Protein AF-A0A8X7BPN5-F1 (afdb_monomer)

InterPro domains:
  IPR052030 Peptidase M20/M20A family hydrolases [PTHR30575] (25-100)

Nearest PDB structures (foldseek):
  3ram-assembly1_B  TM=9.266E-01  e=6.356E-03  Staphylococcus aureus subsp. aureus N315
  5k8o-assembly1_B  TM=7.892E-01  e=2.846E+00  Bradyrhizobium sp.
  4y7m-assembly2_D  TM=5.413E-01  e=3.223E+00  Escherichia coli 2-156-04_S3_C3
  4y7l-assembly1_A  TM=5.597E-01  e=3.651E+00  Escherichia coli 2-156-04_S3_C3
  6ixh-assembly1_P  TM=5.884E-01  e=4.135E+00  Escherichia coli 55989

Foldseek 3Di:
DWDWDDDDPDPPDDDPVVVVVPQDPVNVVVVVVVCVVCVVVVVVLVVQLVVDDDDQLGSQVNQVSVQVVLVVVQWDKDAQPPGNSWIWTWHADPVGIDTIGIDSDPPPD

Mean predicted aligned error: 10.42 Å

Structure (mmCIF, N/CA/C/O backbone):
data_AF-A0A8X7BPN5-F1
#
_entry.id   AF-A0A8X7BPN5-F1
#
loop_
_atom_site.group_PDB
_atom_site.id
_atom_site.type_symbol
_atom_site.label_atom_id
_atom_site.label_alt_id
_atom_site.label_comp_id
_atom_site.label_asym_id
_atom_site.label_entity_id
_atom_site.label_seq_id
_atom_site.pdbx_PDB_ins_code
_atom_site.Cartn_x
_atom_site.Cartn_y
_atom_site.Cartn_z
_atom_site.occupancy
_atom_site.B_iso_or_equiv
_atom_site.auth_seq_id
_atom_site.auth_comp_id
_atom_site.auth_asym_id
_atom_site.auth_atom_id
_atom_site.pdbx_PDB_model_num
ATOM 1 N N . MET A 1 1 ? 10.763 7.276 -5.794 1.00 48.22 1 MET A N 1
ATOM 2 C CA . MET A 1 1 ? 9.957 7.968 -4.749 1.00 48.22 1 MET A CA 1
ATOM 3 C C . MET A 1 1 ? 8.535 8.058 -5.264 1.00 48.22 1 MET A C 1
ATOM 5 O O . MET A 1 1 ? 8.275 8.867 -6.145 1.00 48.22 1 MET A O 1
ATOM 9 N N . PHE A 1 2 ? 7.644 7.214 -4.744 1.00 41.00 2 PHE A N 1
ATOM 10 C CA . PHE A 1 2 ? 6.257 7.113 -5.200 1.00 41.00 2 PHE A CA 1
ATOM 11 C C . PHE A 1 2 ? 5.491 8.414 -4.944 1.00 41.00 2 PHE A C 1
ATOM 13 O O . PHE A 1 2 ? 5.489 8.934 -3.826 1.00 41.00 2 PHE A O 1
ATOM 20 N N . ARG A 1 3 ? 4.827 8.944 -5.976 1.00 41.59 3 ARG A N 1
ATOM 21 C CA . ARG A 1 3 ? 3.944 10.107 -5.861 1.00 41.59 3 ARG A CA 1
ATOM 22 C C . ARG A 1 3 ? 2.506 9.650 -6.070 1.00 41.59 3 ARG A C 1
ATOM 24 O O . ARG A 1 3 ? 2.131 9.205 -7.147 1.00 41.59 3 ARG A O 1
ATOM 31 N N . ILE A 1 4 ? 1.681 9.793 -5.039 1.00 46.41 4 ILE A N 1
ATOM 32 C CA . ILE A 1 4 ? 0.233 9.623 -5.177 1.00 46.41 4 ILE A CA 1
ATOM 33 C C . ILE A 1 4 ? -0.274 10.801 -6.018 1.00 46.41 4 ILE A C 1
ATOM 35 O O . ILE A 1 4 ? -0.060 11.961 -5.658 1.00 46.41 4 ILE A O 1
ATOM 39 N N . VAL A 1 5 ? -0.904 10.520 -7.157 1.00 43.25 5 VAL A N 1
ATOM 40 C CA . VAL A 1 5 ? -1.487 11.540 -8.034 1.00 43.25 5 VAL A CA 1
ATOM 41 C C . VAL A 1 5 ? -2.995 11.355 -8.001 1.00 43.25 5 VAL A C 1
ATOM 43 O O . VAL A 1 5 ? -3.539 10.552 -8.742 1.00 43.25 5 VAL A O 1
ATOM 46 N N . HIS A 1 6 ? -3.694 12.085 -7.136 1.00 42.09 6 HIS A N 1
ATOM 47 C CA . HIS A 1 6 ? -5.155 12.068 -7.133 1.00 42.09 6 HIS A CA 1
ATOM 48 C C . HIS A 1 6 ? -5.692 12.724 -8.415 1.00 42.09 6 HIS A C 1
ATOM 50 O O . HIS A 1 6 ? -5.619 13.941 -8.564 1.00 42.09 6 HIS A O 1
ATOM 56 N N . PHE A 1 7 ? -6.249 11.927 -9.328 1.00 42.19 7 PHE A N 1
ATOM 57 C CA . PHE A 1 7 ? -7.166 12.410 -10.360 1.00 42.19 7 PHE A CA 1
ATOM 58 C C . PHE A 1 7 ? -8.580 11.995 -9.960 1.00 42.19 7 PHE A C 1
ATOM 60 O O . PHE A 1 7 ? -9.044 10.912 -10.292 1.00 42.19 7 PHE A O 1
ATOM 67 N N . SER A 1 8 ? -9.252 12.856 -9.207 1.00 35.88 8 SER A N 1
ATOM 68 C CA . SER A 1 8 ? -10.706 12.826 -9.069 1.00 35.88 8 SER A CA 1
ATOM 69 C C . SER A 1 8 ? -11.270 13.970 -9.902 1.00 35.88 8 SER A C 1
ATOM 71 O O . SER A 1 8 ? -10.723 15.074 -9.822 1.00 35.88 8 SER A O 1
ATOM 73 N N . ASP A 1 9 ? -12.378 13.751 -10.616 1.00 41.16 9 ASP A N 1
ATOM 74 C CA . ASP A 1 9 ? -13.369 14.816 -10.818 1.00 41.16 9 ASP A CA 1
ATOM 75 C C . ASP A 1 9 ? -13.486 15.562 -9.493 1.00 41.16 9 ASP A C 1
ATOM 77 O O . ASP A 1 9 ? -13.848 14.962 -8.481 1.00 41.16 9 ASP A O 1
ATOM 81 N N . THR A 1 10 ? -13.013 16.805 -9.449 1.00 31.61 10 THR A N 1
ATOM 82 C CA . THR A 1 10 ? -12.713 17.460 -8.179 1.00 31.61 10 THR A CA 1
ATOM 83 C C . THR A 1 10 ? -14.005 17.630 -7.381 1.00 31.61 10 THR A C 1
ATOM 85 O O . THR A 1 10 ? -14.885 18.397 -7.786 1.00 31.61 10 THR A O 1
ATOM 88 N N . PRO A 1 11 ? -14.148 17.005 -6.196 1.00 46.03 11 PRO A N 1
ATOM 89 C CA . PRO A 1 11 ? -14.994 17.601 -5.186 1.00 46.03 11 PRO A CA 1
ATOM 90 C C . PRO A 1 11 ? -14.332 18.946 -4.887 1.00 46.03 11 PRO A C 1
ATOM 92 O O . PRO A 1 11 ? -13.166 18.991 -4.494 1.00 46.03 11 PRO A O 1
ATOM 95 N N . LYS A 1 12 ? -15.056 20.030 -5.175 1.00 43.53 12 LYS A N 1
ATOM 96 C CA . LYS A 1 12 ? -14.691 21.425 -4.896 1.00 43.53 12 LYS A CA 1
ATOM 97 C C . LYS A 1 12 ? -13.832 21.503 -3.628 1.00 43.53 12 LYS A C 1
ATOM 99 O O . LYS A 1 12 ? -14.283 21.020 -2.589 1.00 43.53 12 LYS A O 1
ATOM 104 N N . GLU A 1 13 ? -12.620 22.059 -3.730 1.00 42.72 13 GLU A N 1
ATOM 105 C CA . GLU A 1 13 ? -11.688 22.204 -2.603 1.00 42.72 13 GLU A CA 1
ATOM 106 C C . GLU A 1 13 ? -12.434 22.776 -1.388 1.00 42.72 13 GLU A C 1
ATOM 108 O O . GLU A 1 13 ? -12.809 23.949 -1.366 1.00 42.72 13 GLU A O 1
ATOM 113 N N . ARG A 1 14 ? -12.725 21.921 -0.401 1.00 49.53 14 ARG A N 1
ATOM 114 C CA . ARG A 1 14 ? -13.367 22.335 0.849 1.00 49.53 14 ARG A CA 1
ATOM 115 C C . ARG A 1 14 ? -12.301 22.891 1.776 1.00 49.53 14 ARG A C 1
ATOM 117 O O . ARG A 1 14 ? -11.210 22.333 1.897 1.00 49.53 14 ARG A O 1
ATOM 124 N N . SER A 1 15 ? -12.613 23.997 2.441 1.00 45.69 15 SER A N 1
ATOM 125 C CA . SER A 1 15 ? -11.685 24.634 3.368 1.00 45.69 15 SER A CA 1
ATOM 126 C C . SER A 1 15 ? -11.333 23.690 4.526 1.00 45.69 15 SER A C 1
ATOM 128 O O . SER A 1 15 ? -12.143 22.873 4.968 1.00 45.69 15 SER A O 1
ATOM 130 N N . LYS A 1 16 ? -10.121 23.826 5.080 1.00 49.47 16 LYS A N 1
ATOM 131 C CA . LYS A 1 16 ? -9.651 23.046 6.243 1.00 49.47 16 LYS A CA 1
ATOM 132 C C . LYS A 1 16 ? -10.590 23.160 7.458 1.00 49.47 16 LYS A C 1
ATOM 134 O O . LYS A 1 16 ? -10.613 22.263 8.292 1.00 49.47 16 LYS A O 1
ATOM 139 N N . SER A 1 17 ? -11.363 24.245 7.544 1.00 51.22 17 SER A N 1
ATOM 140 C CA . SER A 1 17 ? -12.434 24.463 8.523 1.00 51.22 17 SER A CA 1
ATOM 141 C C . SER A 1 17 ? -13.693 23.624 8.271 1.00 51.22 17 SER A C 1
ATOM 143 O O . SER A 1 17 ? -14.285 23.165 9.238 1.00 51.22 17 SER A O 1
ATOM 145 N N . GLU A 1 18 ? -14.070 23.374 7.013 1.00 55.88 18 GLU A N 1
ATOM 146 C CA . GLU A 1 18 ?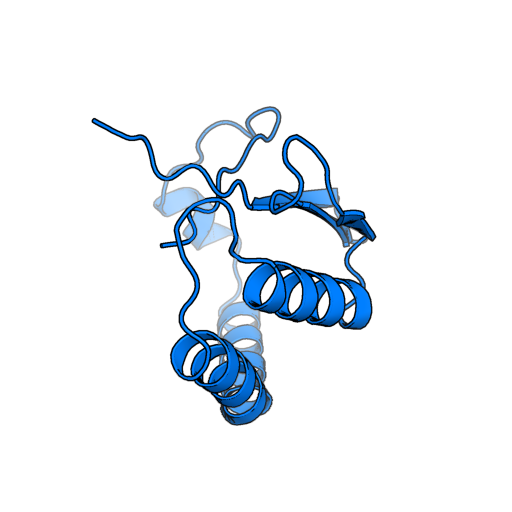 -15.232 22.545 6.634 1.00 55.88 18 GLU A CA 1
ATOM 147 C C . GLU A 1 18 ? -14.925 21.039 6.678 1.00 55.88 18 GLU A C 1
ATOM 149 O O . GLU A 1 18 ? -15.808 20.228 6.923 1.00 55.88 18 GLU A O 1
ATOM 154 N N . LEU A 1 19 ? -13.666 20.636 6.475 1.00 55.75 19 LEU A N 1
ATOM 155 C CA . LEU A 1 19 ? -13.239 19.241 6.675 1.00 55.75 19 LEU A CA 1
ATOM 156 C C . LEU A 1 19 ? -13.211 18.856 8.161 1.00 55.75 19 LEU A C 1
ATOM 158 O O . LEU A 1 19 ? -13.448 17.706 8.520 1.00 55.75 19 LEU A O 1
ATOM 162 N N . ARG A 1 20 ? -12.927 19.829 9.036 1.00 53.09 20 ARG A N 1
ATOM 163 C CA . ARG A 1 20 ? -12.892 19.640 10.492 1.00 53.09 20 ARG A CA 1
ATOM 164 C C . ARG A 1 20 ? -14.280 19.596 11.132 1.00 53.09 20 ARG A C 1
ATOM 166 O O . ARG A 1 20 ? -14.375 19.152 12.269 1.00 53.09 20 ARG A O 1
ATOM 173 N N . SER A 1 21 ? -15.320 20.073 10.446 1.00 54.84 21 SER A N 1
ATOM 174 C CA . SER A 1 21 ? -16.687 20.098 10.977 1.00 54.84 21 SER A CA 1
ATOM 175 C C . SER A 1 21 ? -17.456 18.787 10.791 1.00 54.84 21 SER A C 1
ATOM 177 O O . SER A 1 21 ? -18.452 18.597 11.481 1.00 54.84 21 SER A O 1
ATOM 179 N N . ASP A 1 22 ? -16.991 17.885 9.917 1.00 60.22 22 ASP A N 1
ATOM 180 C CA . ASP A 1 22 ? -17.715 16.649 9.566 1.00 60.22 22 ASP A CA 1
ATOM 181 C C . ASP A 1 22 ? -17.146 15.380 10.229 1.00 60.22 22 ASP A C 1
ATOM 183 O O . ASP A 1 22 ? -17.835 14.363 10.290 1.00 60.22 22 ASP A O 1
ATOM 187 N N . MET A 1 23 ? -15.903 15.405 10.722 1.00 65.25 23 MET A N 1
ATOM 188 C CA . MET A 1 23 ? -15.260 14.223 11.308 1.00 65.25 23 MET A CA 1
ATOM 189 C C . MET A 1 23 ? -15.478 14.205 12.819 1.00 65.25 23 MET A C 1
ATOM 191 O O . MET A 1 23 ? -15.005 15.097 13.527 1.00 65.25 23 MET A O 1
ATOM 195 N N . SER A 1 24 ? -16.205 13.204 13.320 1.00 79.69 24 SER A N 1
ATOM 196 C CA . SER A 1 24 ? -16.421 13.083 14.759 1.00 79.69 24 SER A CA 1
ATOM 197 C C . SER A 1 24 ? -15.105 12.733 15.460 1.00 79.69 24 SER A C 1
ATOM 199 O O . SER A 1 24 ? -14.252 12.044 14.898 1.00 79.69 24 SER A O 1
ATOM 201 N N . GLU A 1 25 ? -14.932 13.183 16.706 1.00 81.25 25 GLU A N 1
ATOM 202 C CA . GLU A 1 25 ? -13.781 12.795 17.542 1.00 81.25 25 GLU A CA 1
ATOM 203 C C . GLU A 1 25 ? -13.622 11.263 17.577 1.00 81.25 25 GLU A C 1
ATOM 205 O O . GLU A 1 25 ? -12.516 10.736 17.517 1.00 81.25 25 GLU A O 1
ATOM 210 N N . THR A 1 26 ? -14.742 10.538 17.568 1.00 86.81 26 THR A N 1
ATOM 211 C CA . THR A 1 26 ? -14.787 9.075 17.527 1.00 86.81 26 THR A CA 1
ATOM 212 C C . THR A 1 26 ? -14.177 8.493 16.248 1.00 86.81 26 THR A C 1
ATOM 214 O O . THR A 1 26 ? -13.463 7.495 16.327 1.00 86.81 26 THR A O 1
ATOM 217 N N . ASP A 1 27 ? -14.406 9.109 15.084 1.00 86.81 27 ASP A N 1
ATOM 218 C CA . ASP A 1 27 ? -13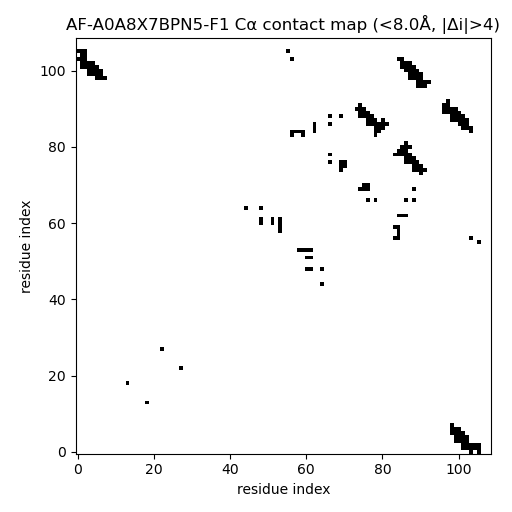.841 8.641 13.809 1.00 86.81 27 ASP A CA 1
ATOM 219 C C . ASP A 1 27 ? -12.322 8.808 13.788 1.00 86.81 27 ASP A C 1
ATOM 221 O O . ASP A 1 27 ? -11.597 7.913 13.353 1.00 86.81 27 ASP A O 1
ATOM 225 N N . PHE A 1 28 ? -11.826 9.931 14.314 1.00 85.06 28 PHE A N 1
ATOM 226 C CA . PHE A 1 28 ? -10.391 10.174 14.425 1.00 85.06 28 PHE A CA 1
ATOM 227 C C . PHE A 1 28 ? -9.716 9.136 15.331 1.00 85.06 28 PHE A C 1
ATOM 229 O O . PHE A 1 28 ? -8.731 8.514 14.930 1.00 85.06 28 PHE A O 1
ATOM 236 N N . GLN A 1 29 ? -10.284 8.885 16.516 1.00 91.38 29 GLN A N 1
ATOM 237 C CA . GLN A 1 29 ? -9.761 7.871 17.436 1.00 91.38 29 GLN A CA 1
ATOM 238 C C . GLN A 1 29 ? -9.811 6.461 16.832 1.00 91.38 29 GLN A C 1
ATOM 240 O O . GLN A 1 29 ? -8.866 5.685 16.990 1.00 91.38 29 GLN A O 1
ATOM 245 N N . LEU A 1 30 ? -10.875 6.131 16.092 1.00 92.31 30 LEU A N 1
ATOM 246 C CA . LEU A 1 30 ? -10.984 4.859 15.382 1.00 92.31 30 LEU A CA 1
ATOM 247 C C . LEU A 1 30 ? -9.857 4.702 14.354 1.00 92.31 30 LEU A C 1
ATOM 249 O O . LEU A 1 30 ? -9.169 3.681 14.365 1.00 92.31 30 LEU A O 1
ATOM 253 N N . VAL A 1 31 ? -9.630 5.710 13.508 1.00 90.12 31 VAL A N 1
ATOM 254 C CA . VAL A 1 31 ? -8.552 5.695 12.506 1.00 90.12 31 VAL A CA 1
ATOM 255 C C . VAL A 1 31 ? -7.187 5.522 13.170 1.00 90.12 31 VAL A C 1
ATOM 257 O O . VAL A 1 31 ? -6.431 4.644 12.759 1.00 90.12 31 VAL A O 1
ATOM 260 N N . CYS A 1 32 ? -6.886 6.287 14.224 1.00 92.44 32 CYS A N 1
ATOM 261 C CA . CYS A 1 32 ? -5.639 6.136 14.979 1.00 92.44 32 CYS A CA 1
ATOM 262 C C . CYS A 1 32 ? -5.470 4.713 15.526 1.00 92.44 32 CYS A C 1
ATOM 264 O O . CYS A 1 32 ? -4.418 4.110 15.333 1.00 92.44 32 CYS A O 1
ATOM 266 N N . SER A 1 33 ? -6.522 4.136 16.117 1.00 95.19 33 SER A N 1
ATOM 267 C CA . SER A 1 33 ? -6.471 2.776 16.669 1.00 95.19 33 SER A CA 1
ATOM 268 C C . SER A 1 33 ? -6.201 1.703 15.608 1.00 95.19 33 SER A C 1
ATOM 270 O O . SER A 1 33 ? -5.507 0.722 15.874 1.00 95.19 33 SER A O 1
ATOM 272 N N . ILE A 1 34 ? -6.728 1.889 14.393 1.00 94.88 34 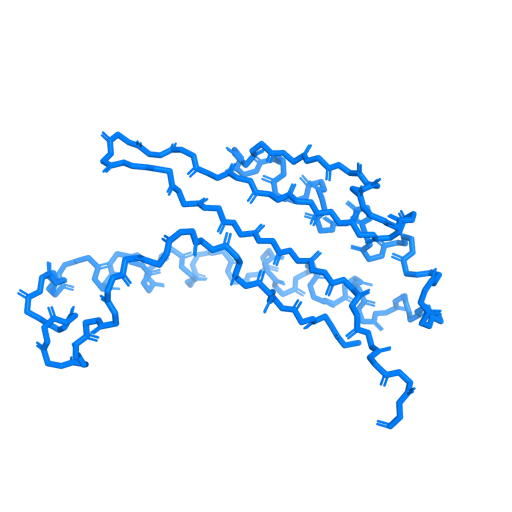ILE A N 1
ATOM 273 C CA . ILE A 1 34 ? -6.486 0.987 13.267 1.00 94.88 34 ILE A CA 1
ATOM 274 C C . ILE A 1 34 ? -5.039 1.137 12.796 1.00 94.88 34 ILE A C 1
ATOM 276 O O . ILE A 1 34 ? -4.361 0.130 12.633 1.00 94.88 34 ILE A O 1
ATOM 280 N N . ILE A 1 35 ? -4.542 2.367 12.637 1.00 93.00 35 ILE A N 1
ATOM 281 C CA . ILE A 1 35 ? -3.146 2.619 12.246 1.00 93.00 35 ILE A CA 1
ATOM 282 C C . ILE A 1 35 ? -2.177 1.989 13.252 1.00 93.00 35 ILE A C 1
ATOM 284 O O . ILE A 1 35 ? -1.229 1.323 12.842 1.00 93.00 35 ILE A O 1
ATOM 288 N N . ASP A 1 36 ? -2.428 2.153 14.552 1.00 95.94 36 ASP A N 1
ATOM 289 C CA . ASP A 1 36 ? -1.586 1.569 15.598 1.00 95.94 36 ASP A CA 1
ATOM 290 C C . ASP A 1 36 ? -1.602 0.037 15.557 1.00 95.94 36 ASP A C 1
ATOM 292 O O . ASP A 1 36 ? -0.558 -0.596 15.725 1.00 95.94 36 ASP A O 1
ATOM 296 N N . ARG A 1 37 ? -2.764 -0.569 15.283 1.00 97.31 37 ARG A N 1
ATOM 297 C CA . ARG A 1 37 ? -2.890 -2.025 15.136 1.00 97.31 37 ARG A CA 1
ATOM 298 C C . ARG A 1 37 ? -2.151 -2.553 13.907 1.00 97.31 37 ARG A C 1
ATOM 300 O O . ARG A 1 37 ? -1.478 -3.574 14.004 1.00 97.31 37 ARG A O 1
ATOM 307 N N . GLU A 1 38 ? -2.253 -1.865 12.773 1.00 96.38 38 GLU A N 1
ATOM 308 C CA . GLU A 1 38 ? -1.632 -2.285 11.507 1.00 96.38 38 GLU A CA 1
ATOM 309 C C . GLU A 1 38 ? -0.166 -1.829 11.373 1.00 96.38 38 GLU A C 1
ATOM 311 O O . GLU A 1 38 ? 0.485 -2.097 10.362 1.00 96.38 38 GLU A O 1
ATOM 316 N N . LYS A 1 39 ? 0.386 -1.149 12.384 1.00 95.00 39 LYS A N 1
ATOM 317 C CA . LYS A 1 39 ? 1.722 -0.541 12.352 1.00 95.00 39 LYS A CA 1
ATOM 318 C C . LYS A 1 39 ? 2.818 -1.509 11.919 1.00 95.00 39 LYS A C 1
ATOM 320 O O . LYS A 1 39 ? 3.626 -1.161 11.060 1.00 95.00 39 LYS A O 1
ATOM 325 N N . GLU A 1 40 ? 2.865 -2.702 12.507 1.00 97.12 40 GLU A N 1
ATOM 326 C CA . GLU A 1 40 ? 3.911 -3.681 12.188 1.00 97.12 40 GLU A CA 1
ATOM 327 C C . GLU A 1 40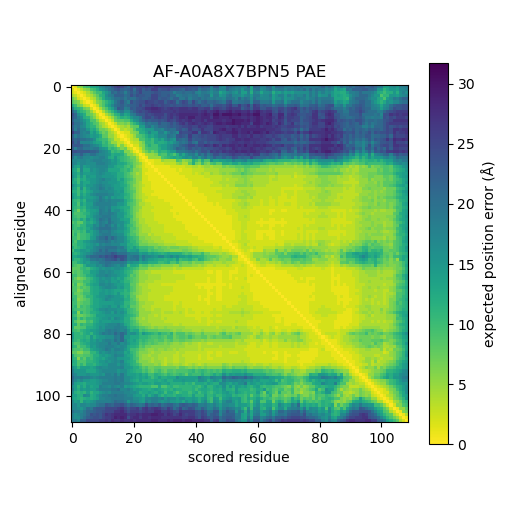 ? 3.784 -4.196 10.752 1.00 97.12 40 GLU A C 1
ATOM 329 O O . GLU A 1 40 ? 4.788 -4.338 10.054 1.00 97.12 40 GLU A O 1
ATOM 334 N N . PHE A 1 41 ? 2.554 -4.387 10.271 1.00 95.38 41 PHE A N 1
ATOM 335 C CA . PHE A 1 41 ? 2.292 -4.761 8.886 1.00 95.38 41 PHE A CA 1
ATOM 336 C C . PHE A 1 41 ? 2.745 -3.661 7.916 1.00 95.38 41 PHE A C 1
ATOM 338 O O . PHE A 1 41 ? 3.552 -3.926 7.026 1.00 95.38 41 PHE A O 1
ATOM 345 N N . LEU A 1 42 ? 2.318 -2.413 8.129 1.00 93.12 42 LEU A N 1
ATOM 346 C CA . LEU A 1 42 ? 2.711 -1.276 7.289 1.00 93.12 42 LEU A CA 1
ATOM 347 C C . LEU A 1 42 ? 4.230 -1.052 7.302 1.00 93.12 42 LEU A C 1
ATOM 349 O O . LEU A 1 42 ? 4.834 -0.773 6.265 1.00 93.12 42 LEU A O 1
ATOM 353 N N . ASN A 1 43 ? 4.862 -1.214 8.467 1.00 94.44 43 ASN A N 1
ATOM 354 C CA . ASN A 1 43 ? 6.312 -1.151 8.591 1.00 94.44 43 ASN A CA 1
ATOM 355 C C . ASN A 1 43 ? 6.985 -2.287 7.811 1.00 94.44 43 ASN A C 1
ATOM 357 O O . ASN A 1 43 ? 7.971 -2.039 7.127 1.00 94.44 43 ASN A O 1
ATOM 361 N N . SER A 1 44 ? 6.450 -3.510 7.857 1.00 95.94 44 SER A N 1
ATOM 362 C CA . SER A 1 44 ? 7.010 -4.646 7.117 1.00 95.94 44 SER A CA 1
ATOM 363 C C . SER A 1 44 ? 6.985 -4.425 5.601 1.00 95.94 44 SER A C 1
ATOM 365 O O . SER A 1 44 ? 8.005 -4.633 4.951 1.00 95.94 44 SER A O 1
ATOM 367 N N . VAL A 1 45 ? 5.879 -3.890 5.068 1.00 9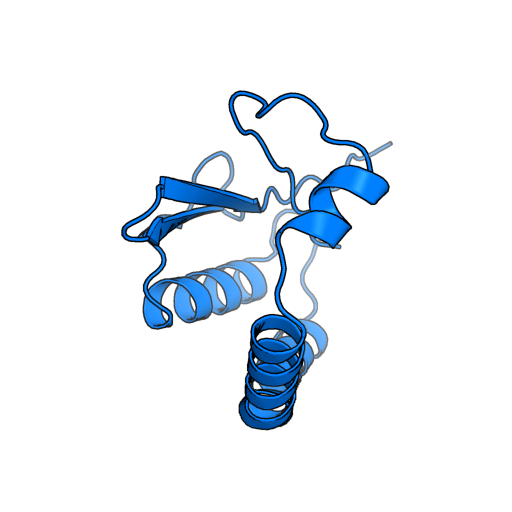5.00 45 VAL A N 1
ATOM 368 C CA . VAL A 1 45 ? 5.740 -3.512 3.652 1.00 95.00 45 VAL A CA 1
ATOM 369 C C . VAL A 1 45 ? 6.771 -2.445 3.278 1.00 95.00 45 VAL A C 1
ATOM 371 O O . VAL A 1 45 ? 7.488 -2.583 2.290 1.00 95.00 45 VAL A O 1
ATOM 374 N N . SER A 1 46 ? 6.899 -1.399 4.098 1.00 91.25 46 SER A N 1
ATOM 375 C CA . SER A 1 46 ? 7.879 -0.327 3.879 1.00 91.25 46 SER A CA 1
ATOM 376 C C . SER A 1 46 ? 9.322 -0.844 3.902 1.00 91.25 46 SER A C 1
ATOM 378 O O . SER A 1 46 ? 10.131 -0.494 3.045 1.00 91.25 46 SER A O 1
ATOM 380 N N . GLN A 1 47 ? 9.647 -1.714 4.862 1.00 94.44 47 GLN A N 1
ATOM 381 C CA . GLN A 1 47 ? 10.970 -2.321 4.982 1.00 94.44 47 GLN A CA 1
ATOM 382 C C . GLN A 1 47 ? 11.293 -3.250 3.815 1.00 94.44 47 GLN A C 1
ATOM 384 O O . GLN A 1 47 ? 12.445 -3.289 3.395 1.00 94.44 47 GLN A O 1
ATOM 389 N N . ASP A 1 48 ? 10.315 -3.993 3.304 1.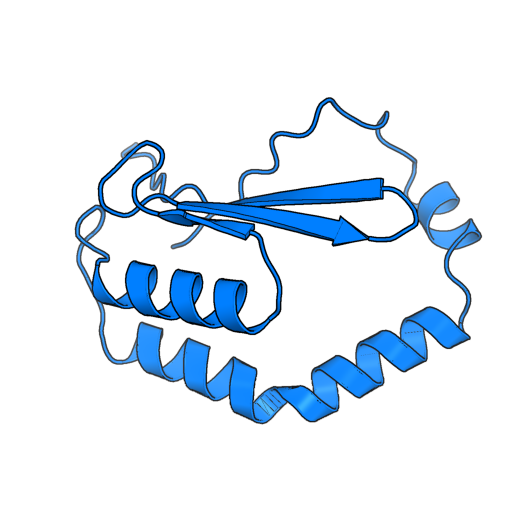00 93.69 48 ASP A N 1
ATOM 390 C CA . ASP A 1 48 ? 10.506 -4.866 2.150 1.00 93.69 48 ASP A CA 1
ATOM 391 C C . ASP A 1 48 ? 10.842 -4.057 0.891 1.00 93.69 48 ASP A C 1
ATOM 393 O O . ASP A 1 48 ? 11.871 -4.294 0.263 1.00 93.69 48 ASP A O 1
ATOM 397 N N . ILE A 1 49 ? 10.071 -3.007 0.600 1.00 92.12 49 ILE A N 1
ATOM 398 C CA . ILE A 1 49 ? 10.370 -2.094 -0.514 1.00 92.12 49 ILE A CA 1
ATOM 399 C C . ILE A 1 49 ? 11.744 -1.431 -0.322 1.00 92.12 49 ILE A C 1
ATOM 401 O O . ILE A 1 49 ? 12.537 -1.351 -1.255 1.00 92.12 49 ILE A O 1
ATOM 405 N N . TRP A 1 50 ? 12.068 -0.977 0.893 1.00 89.75 50 TRP A N 1
ATOM 406 C CA . TRP A 1 50 ? 13.340 -0.301 1.164 1.00 89.75 50 TRP A CA 1
ATOM 407 C C . TRP A 1 50 ? 14.564 -1.221 1.029 1.00 89.75 50 TRP A C 1
ATOM 409 O O . TRP A 1 50 ? 15.623 -0.778 0.585 1.00 89.75 50 TRP A O 1
ATOM 419 N N . LYS A 1 51 ? 14.438 -2.499 1.408 1.00 92.31 51 LYS A N 1
ATOM 420 C CA . LYS A 1 51 ? 15.523 -3.492 1.318 1.00 92.31 51 LYS A CA 1
ATOM 421 C C . LYS A 1 51 ? 15.763 -4.001 -0.101 1.00 92.31 51 LYS A C 1
ATOM 423 O O . LYS A 1 51 ? 16.839 -4.539 -0.352 1.00 92.31 51 LYS A O 1
ATOM 428 N N . ASN A 1 52 ? 14.802 -3.809 -1.001 1.00 89.25 52 ASN A N 1
ATOM 429 C CA . ASN A 1 52 ? 14.877 -4.200 -2.405 1.00 89.25 52 ASN A CA 1
ATOM 430 C C . ASN A 1 52 ? 14.847 -2.941 -3.293 1.00 89.25 52 ASN A C 1
ATOM 432 O O . ASN A 1 52 ? 13.843 -2.683 -3.953 1.00 89.25 52 ASN A O 1
ATOM 436 N N . PRO A 1 53 ? 15.907 -2.107 -3.279 1.00 88.25 53 PRO A N 1
ATOM 437 C CA . PRO A 1 53 ? 15.927 -0.887 -4.074 1.00 88.25 53 PRO A CA 1
ATOM 438 C C . PRO A 1 53 ? 15.978 -1.216 -5.569 1.00 88.25 53 PRO A C 1
ATOM 440 O O . PRO A 1 53 ? 16.831 -1.980 -6.019 1.00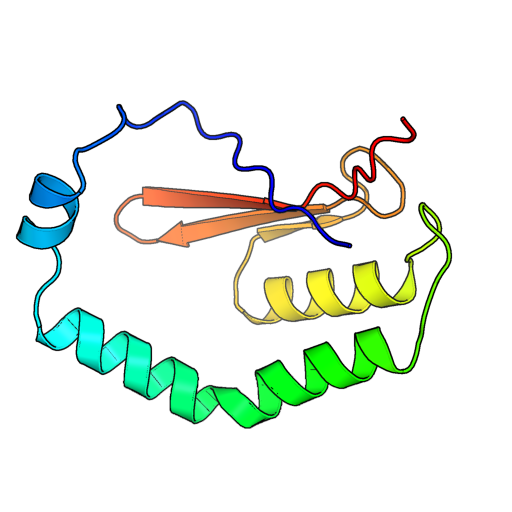 88.25 53 PRO A O 1
ATOM 443 N N . GLU A 1 54 ? 15.103 -0.577 -6.336 1.00 85.69 54 GLU A N 1
ATOM 444 C CA . GLU A 1 54 ? 15.002 -0.731 -7.787 1.00 85.69 54 GLU A CA 1
ATOM 445 C C . GLU A 1 54 ? 15.320 0.585 -8.507 1.00 85.69 54 GLU A C 1
ATOM 447 O O . GLU A 1 54 ? 15.336 1.668 -7.910 1.00 85.69 54 GLU A O 1
ATOM 452 N N . LEU A 1 55 ? 15.632 0.486 -9.800 1.00 80.56 55 LEU A N 1
ATOM 453 C CA . LEU A 1 55 ? 15.865 1.653 -10.645 1.00 80.56 55 LEU A CA 1
ATOM 454 C C . LEU A 1 55 ? 14.533 2.312 -11.009 1.00 80.56 55 LEU A C 1
ATOM 456 O O . LEU A 1 55 ? 13.508 1.646 -11.134 1.00 80.56 55 LEU A O 1
ATOM 460 N N . ALA A 1 56 ? 14.563 3.626 -11.236 1.00 72.31 56 ALA A N 1
ATOM 461 C CA . ALA A 1 56 ? 13.389 4.352 -11.710 1.00 72.31 56 ALA A CA 1
ATOM 462 C C . ALA A 1 56 ? 12.847 3.710 -13.002 1.00 72.31 56 ALA A C 1
ATOM 464 O O . ALA A 1 56 ? 13.632 3.419 -13.905 1.00 72.31 56 ALA A O 1
ATOM 465 N N . TYR A 1 57 ? 11.521 3.542 -13.094 1.00 68.12 57 TYR A N 1
ATOM 466 C CA . TYR A 1 57 ? 10.807 2.833 -14.173 1.00 68.12 57 TYR A CA 1
ATOM 467 C C . TYR A 1 57 ? 10.993 1.305 -14.233 1.00 68.12 57 TYR A C 1
ATOM 469 O O . TYR A 1 57 ? 10.350 0.659 -15.060 1.00 68.12 57 TYR A O 1
ATOM 477 N N . GLU A 1 58 ? 11.800 0.719 -13.349 1.00 82.31 58 GLU A N 1
ATOM 478 C CA . GLU A 1 58 ? 11.993 -0.734 -13.210 1.00 82.31 58 GLU A CA 1
ATOM 479 C C . GLU A 1 58 ? 11.626 -1.221 -11.799 1.00 82.31 58 GLU A C 1
ATOM 481 O O . GLU A 1 58 ? 12.120 -2.238 -11.326 1.00 82.31 58 GLU A O 1
ATOM 486 N N . GLU A 1 59 ? 10.753 -0.476 -11.120 1.00 84.31 59 GLU A N 1
ATOM 487 C CA . GLU A 1 59 ? 10.269 -0.731 -9.762 1.00 84.31 59 GLU A CA 1
ATOM 488 C C . GLU A 1 59 ? 9.221 -1.871 -9.732 1.00 84.31 59 GLU A C 1
ATOM 490 O O . GLU A 1 59 ? 8.068 -1.668 -9.342 1.00 84.31 59 GLU A O 1
ATOM 495 N N . PHE A 1 60 ? 9.581 -3.060 -10.230 1.00 89.81 60 PHE A N 1
ATOM 496 C CA . PHE A 1 60 ? 8.681 -4.211 -10.371 1.00 89.81 60 PHE A CA 1
ATOM 497 C C . PHE A 1 60 ? 8.338 -4.861 -9.029 1.00 89.81 60 PHE A C 1
ATOM 499 O O . PHE A 1 60 ? 7.172 -5.158 -8.774 1.00 89.81 60 PHE A O 1
ATOM 506 N N . HIS A 1 61 ? 9.322 -5.035 -8.147 1.00 90.88 61 HIS A N 1
ATOM 507 C CA . HIS A 1 61 ? 9.114 -5.556 -6.797 1.00 90.88 61 HIS A CA 1
ATOM 508 C C . HIS A 1 61 ? 8.205 -4.625 -6.001 1.00 90.88 61 HIS A C 1
ATOM 510 O O . HIS A 1 61 ? 7.204 -5.059 -5.431 1.00 90.88 61 HIS A O 1
ATOM 516 N N . ALA A 1 62 ? 8.500 -3.325 -6.003 1.00 89.62 62 ALA A N 1
ATOM 517 C CA . ALA A 1 62 ? 7.665 -2.362 -5.295 1.00 89.62 62 ALA A CA 1
ATOM 518 C C . ALA A 1 62 ? 6.246 -2.278 -5.884 1.00 89.62 62 ALA A C 1
ATOM 520 O O . ALA A 1 62 ? 5.273 -2.165 -5.133 1.00 89.62 62 ALA A O 1
ATOM 521 N N . HIS A 1 63 ? 6.113 -2.375 -7.211 1.00 90.62 63 HIS A N 1
ATOM 522 C CA . HIS A 1 63 ? 4.820 -2.462 -7.885 1.00 90.62 63 HIS A CA 1
ATOM 523 C C . HIS A 1 63 ? 4.005 -3.668 -7.406 1.00 90.62 63 HIS A C 1
ATOM 525 O O . HIS A 1 63 ? 2.850 -3.508 -6.996 1.00 90.62 63 HIS A O 1
ATOM 531 N N . ASP A 1 64 ? 4.589 -4.864 -7.430 1.00 93.00 64 ASP A N 1
ATOM 532 C CA . ASP A 1 64 ? 3.900 -6.091 -7.037 1.00 93.00 64 ASP A CA 1
ATOM 533 C C . ASP A 1 64 ? 3.490 -6.047 -5.564 1.00 93.00 64 ASP A C 1
ATOM 535 O O . ASP A 1 64 ? 2.314 -6.238 -5.252 1.00 93.00 64 ASP A O 1
ATOM 539 N N . VAL A 1 65 ? 4.406 -5.654 -4.673 1.00 94.44 65 VAL A N 1
ATOM 540 C CA . VAL A 1 65 ? 4.128 -5.516 -3.236 1.00 94.44 65 VAL A CA 1
AT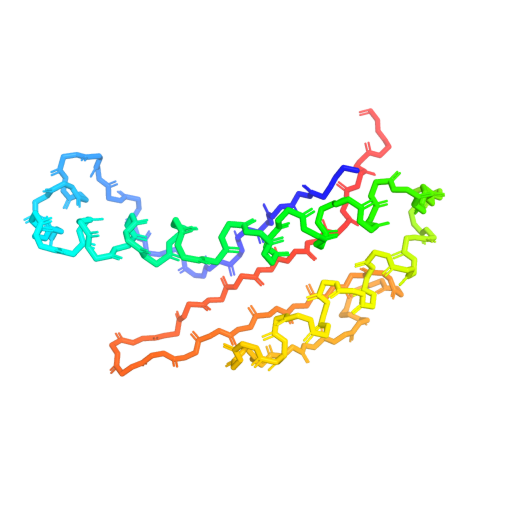OM 541 C C . VAL A 1 65 ? 2.954 -4.568 -2.980 1.00 94.44 65 VAL A C 1
ATOM 543 O O . VAL A 1 65 ? 2.017 -4.916 -2.260 1.00 94.44 65 VAL A O 1
ATOM 546 N N . LEU A 1 66 ? 2.966 -3.368 -3.567 1.00 92.50 66 LEU A N 1
ATOM 547 C CA . LEU A 1 66 ? 1.913 -2.377 -3.332 1.00 92.50 66 LEU A CA 1
ATOM 548 C C . LEU A 1 66 ? 0.565 -2.821 -3.906 1.00 92.50 66 LEU A C 1
ATOM 550 O O . LEU A 1 66 ? -0.469 -2.670 -3.250 1.00 92.50 66 LEU A O 1
ATOM 554 N N . THR A 1 67 ? 0.562 -3.368 -5.121 1.00 92.69 67 THR A N 1
ATOM 555 C CA . THR A 1 67 ? -0.672 -3.802 -5.784 1.00 92.69 67 THR A CA 1
ATOM 556 C C . THR A 1 67 ? -1.305 -5.003 -5.087 1.00 92.69 67 THR A C 1
ATOM 558 O O . THR A 1 67 ? -2.532 -5.043 -4.950 1.00 92.69 67 THR A O 1
ATOM 561 N N . ASP A 1 68 ? -0.503 -5.935 -4.575 1.00 95.00 68 ASP A N 1
ATOM 562 C CA . ASP A 1 68 ? -0.986 -7.099 -3.831 1.00 95.00 68 ASP A CA 1
ATOM 563 C C . ASP A 1 68 ? -1.544 -6.705 -2.460 1.00 95.00 68 ASP A C 1
ATOM 565 O O . ASP A 1 68 ? -2.624 -7.165 -2.072 1.00 95.00 68 ASP A O 1
ATOM 569 N N . VAL A 1 69 ? -0.868 -5.795 -1.746 1.00 93.75 69 VAL A N 1
ATOM 570 C CA . VAL A 1 69 ? -1.353 -5.256 -0.466 1.00 93.75 69 VAL A CA 1
ATOM 571 C C . VAL A 1 69 ? -2.689 -4.540 -0.652 1.00 93.75 69 VAL A C 1
ATOM 573 O O . VAL A 1 69 ? -3.630 -4.796 0.101 1.00 93.75 69 VAL A O 1
ATOM 576 N N . LEU A 1 70 ? -2.810 -3.671 -1.657 1.00 92.25 70 LEU A N 1
ATOM 577 C CA . LEU A 1 70 ? -4.052 -2.940 -1.923 1.00 92.25 70 LEU A CA 1
ATOM 578 C C . LEU A 1 70 ? -5.191 -3.885 -2.318 1.00 92.25 70 LEU A C 1
ATOM 580 O O . LEU A 1 70 ? -6.283 -3.791 -1.754 1.00 92.25 70 LEU A O 1
ATOM 584 N N . SER A 1 71 ? -4.928 -4.839 -3.215 1.00 93.38 71 SER A N 1
ATOM 585 C CA . SER A 1 71 ? -5.920 -5.840 -3.631 1.00 93.38 71 SER A CA 1
ATOM 586 C C . SER A 1 71 ? -6.424 -6.657 -2.438 1.00 93.38 71 SER A C 1
ATOM 588 O O . SER A 1 71 ? -7.629 -6.842 -2.266 1.00 93.38 71 SER A O 1
ATOM 590 N N . SER A 1 72 ? -5.513 -7.076 -1.555 1.00 94.50 72 SER A N 1
ATOM 591 C CA . SER A 1 72 ? -5.844 -7.836 -0.341 1.00 94.50 72 SER A CA 1
ATOM 592 C C . SER A 1 72 ? -6.668 -7.028 0.668 1.00 94.50 72 SER A C 1
ATOM 594 O O . SER A 1 72 ? -7.418 -7.604 1.452 1.00 94.50 72 SER A O 1
ATOM 596 N N . ASN A 1 73 ? -6.573 -5.695 0.629 1.00 91.19 73 ASN A N 1
ATOM 597 C CA . ASN A 1 73 ? -7.344 -4.775 1.469 1.00 91.19 73 ASN A CA 1
ATOM 598 C C . ASN A 1 73 ? -8.645 -4.282 0.801 1.00 91.19 73 ASN A C 1
ATOM 600 O O . ASN A 1 73 ? -9.257 -3.318 1.262 1.00 91.19 73 ASN A O 1
ATOM 604 N N . GLY A 1 74 ? -9.094 -4.946 -0.269 1.00 90.44 74 GLY A N 1
ATOM 605 C CA . GLY A 1 74 ? -10.395 -4.691 -0.891 1.00 90.44 74 GLY A CA 1
ATOM 606 C C . GLY A 1 74 ? -10.416 -3.528 -1.880 1.00 90.44 74 GLY A C 1
ATOM 607 O O . GLY A 1 74 ? -11.497 -3.069 -2.251 1.00 90.44 74 GLY A O 1
ATOM 608 N N . PHE A 1 75 ? -9.251 -3.050 -2.321 1.00 90.69 75 PHE A N 1
ATOM 609 C CA . PHE A 1 75 ? -9.175 -2.145 -3.464 1.00 90.69 75 PHE A CA 1
ATOM 610 C C . PHE A 1 75 ? -9.347 -2.932 -4.767 1.00 90.69 75 PHE A C 1
ATOM 612 O O . PHE A 1 75 ? -8.803 -4.023 -4.934 1.00 90.69 75 PHE A O 1
ATOM 619 N N . LEU A 1 76 ? -10.056 -2.343 -5.725 1.00 90.19 76 LEU A N 1
ATOM 620 C CA . LEU A 1 76 ? -10.016 -2.752 -7.120 1.00 90.19 76 LEU A CA 1
ATOM 621 C C . LEU A 1 76 ? -8.732 -2.200 -7.739 1.00 90.19 76 LEU A C 1
ATOM 623 O O . LEU A 1 76 ? -8.615 -0.991 -7.938 1.00 90.19 76 LEU A O 1
ATOM 627 N N . VAL A 1 77 ? -7.766 -3.075 -8.011 1.00 90.62 77 VAL A N 1
ATOM 628 C CA . VAL A 1 77 ? -6.457 -2.682 -8.541 1.00 90.62 77 VAL A CA 1
ATOM 629 C C . VAL A 1 77 ? -6.335 -3.055 -10.014 1.00 90.62 77 VAL A C 1
ATOM 631 O O . VAL A 1 77 ? -6.463 -4.216 -10.392 1.00 90.62 77 VAL A O 1
ATOM 634 N N . GLU A 1 78 ? -6.032 -2.060 -10.839 1.00 89.94 78 GLU A N 1
ATOM 635 C CA . GLU A 1 78 ? -5.629 -2.211 -12.232 1.00 89.94 78 GLU A CA 1
ATOM 636 C C . GLU A 1 78 ? -4.104 -2.059 -12.315 1.00 89.94 78 GLU A C 1
ATOM 638 O O . GLU A 1 78 ? -3.560 -0.950 -12.234 1.00 89.94 78 GLU A O 1
ATOM 643 N N . LYS A 1 79 ? -3.407 -3.199 -12.413 1.00 89.38 79 LYS A N 1
ATOM 644 C CA . LYS A 1 79 ? -1.954 -3.251 -12.629 1.00 89.38 79 LYS A CA 1
ATOM 645 C C . LYS A 1 79 ? -1.615 -2.806 -14.058 1.00 89.38 79 LYS A C 1
ATOM 647 O O . LYS A 1 79 ? -2.434 -2.936 -14.963 1.00 89.38 79 LYS A O 1
ATOM 652 N N . HIS A 1 80 ? -0.396 -2.314 -14.258 1.00 85.88 80 HIS A N 1
ATOM 653 C CA . HIS A 1 80 ? 0.141 -1.900 -15.563 1.00 85.88 80 HIS A CA 1
ATOM 654 C C . HIS A 1 80 ? -0.711 -0.854 -16.315 1.00 85.88 80 HIS A C 1
ATOM 656 O O . HIS A 1 80 ? -0.873 -0.931 -17.530 1.00 85.88 80 HIS A O 1
ATOM 662 N N . TYR A 1 81 ? -1.260 0.132 -15.597 1.00 77.75 81 TYR A N 1
ATOM 663 C CA . TYR A 1 81 ? -2.270 1.054 -16.134 1.00 77.75 81 TYR A CA 1
ATOM 664 C C . TYR A 1 81 ? -1.743 1.958 -17.267 1.00 77.75 81 TYR A C 1
ATOM 666 O O . TYR A 1 81 ? -2.317 2.012 -18.351 1.00 77.75 81 TYR A O 1
ATOM 674 N N . LEU A 1 82 ? -0.638 2.679 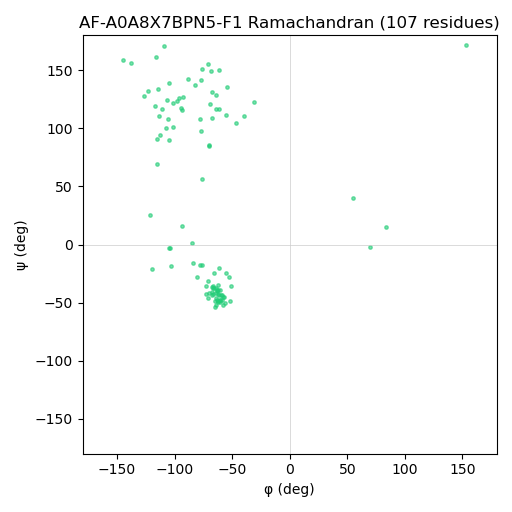-17.023 1.00 80.94 82 LEU A N 1
ATOM 675 C CA . LEU A 1 82 ? 0.002 3.571 -18.014 1.00 80.94 82 LEU A CA 1
ATOM 676 C C . LEU A 1 82 ? 1.448 3.186 -18.342 1.00 80.94 82 LEU A C 1
ATOM 678 O O . LEU A 1 82 ? 1.979 3.595 -19.370 1.00 80.94 82 LEU A O 1
ATOM 682 N N . LEU A 1 83 ? 2.088 2.440 -17.448 1.00 82.25 83 LEU A N 1
ATOM 683 C CA . LEU A 1 83 ? 3.463 1.965 -17.528 1.00 82.25 83 LEU A CA 1
ATOM 684 C C . LEU A 1 83 ? 3.503 0.569 -16.898 1.00 82.25 83 LEU A C 1
ATOM 686 O O . LEU A 1 83 ? 2.645 0.288 -16.055 1.00 82.25 83 LEU A O 1
ATOM 690 N N . PRO A 1 84 ? 4.508 -0.268 -17.212 1.00 84.12 84 PRO A N 1
ATOM 691 C CA . PRO A 1 84 ? 4.681 -1.566 -16.561 1.00 84.12 84 PRO A CA 1
ATOM 692 C C . PRO A 1 84 ? 4.715 -1.485 -15.029 1.00 84.12 84 PRO A C 1
ATOM 694 O O . PRO A 1 84 ? 4.285 -2.417 -14.368 1.00 84.12 84 PRO A O 1
ATOM 697 N N . THR A 1 85 ? 5.144 -0.364 -14.451 1.00 83.62 85 THR A N 1
ATOM 698 C CA . THR A 1 85 ? 5.209 -0.163 -12.994 1.00 83.62 85 THR A CA 1
ATOM 699 C C . THR A 1 85 ? 4.098 0.743 -12.446 1.00 83.62 85 THR A C 1
ATOM 701 O O . THR A 1 85 ? 3.970 0.902 -11.233 1.00 83.62 85 THR A O 1
ATOM 704 N N . ALA A 1 86 ? 3.227 1.305 -13.293 1.00 84.19 86 ALA A N 1
ATOM 705 C CA . ALA A 1 86 ? 2.115 2.147 -12.844 1.00 84.19 86 ALA A CA 1
ATOM 706 C C . ALA A 1 86 ? 0.863 1.312 -12.537 1.00 84.19 86 ALA A C 1
ATOM 708 O O . ALA A 1 86 ? 0.528 0.391 -13.282 1.00 84.19 86 ALA A O 1
ATOM 709 N N . PHE A 1 87 ? 0.117 1.675 -11.491 1.00 86.88 87 PHE A N 1
ATOM 710 C CA . PHE A 1 87 ? -1.161 1.039 -11.164 1.00 86.88 87 PHE A CA 1
ATOM 711 C C . PHE A 1 87 ? -2.224 2.055 -10.739 1.00 86.88 87 PHE A C 1
ATOM 713 O O . PHE A 1 87 ? -1.937 3.152 -10.254 1.00 86.88 87 PHE A O 1
ATOM 720 N N . LYS A 1 88 ? -3.485 1.670 -10.907 1.00 86.50 88 LYS A N 1
ATOM 721 C CA . LYS A 1 88 ? -4.650 2.412 -10.422 1.00 86.50 88 LYS A CA 1
ATOM 722 C C . LYS A 1 88 ? -5.353 1.573 -9.356 1.00 86.50 88 LYS A C 1
ATOM 724 O O . LYS A 1 88 ? -5.550 0.384 -9.567 1.00 86.50 88 LYS A O 1
ATOM 729 N N . ALA A 1 89 ? -5.722 2.171 -8.223 1.00 85.75 89 ALA A N 1
ATOM 730 C CA . ALA A 1 89 ? -6.436 1.484 -7.148 1.00 85.75 89 ALA A CA 1
ATOM 731 C C . ALA A 1 89 ? -7.712 2.247 -6.766 1.00 85.75 89 ALA A C 1
ATOM 733 O O . ALA A 1 89 ? -7.683 3.439 -6.471 1.00 85.75 89 ALA A O 1
ATOM 734 N N . GLU A 1 90 ? -8.854 1.572 -6.747 1.00 86.69 90 GLU A N 1
ATOM 735 C CA . GLU A 1 90 ? -10.146 2.186 -6.431 1.00 86.69 90 GLU A CA 1
ATOM 736 C C . GLU A 1 90 ? -10.804 1.478 -5.255 1.00 86.69 90 GLU A C 1
ATOM 738 O O . GLU A 1 90 ? -10.893 0.254 -5.225 1.00 86.69 90 GLU A O 1
ATOM 743 N N . TYR A 1 91 ? -11.289 2.243 -4.283 1.00 85.06 91 TYR A N 1
ATOM 744 C CA . TYR A 1 91 ? -12.035 1.717 -3.149 1.00 85.06 91 TYR A CA 1
ATOM 745 C C . TYR A 1 91 ? -13.454 2.270 -3.163 1.00 85.06 91 TYR A C 1
ATOM 747 O O . TYR A 1 91 ? -13.672 3.478 -3.070 1.00 85.06 91 TYR A O 1
ATOM 755 N N . SER A 1 92 ? -14.443 1.386 -3.261 1.00 81.31 92 SER A N 1
ATOM 756 C CA . SER A 1 92 ? -15.849 1.776 -3.191 1.00 81.31 92 SER A CA 1
ATOM 757 C C . SER A 1 92 ? -16.383 1.551 -1.784 1.00 81.31 92 SER A C 1
ATOM 759 O O . SER A 1 92 ? -16.386 0.430 -1.282 1.00 81.31 92 SER A O 1
ATOM 761 N N . SER A 1 93 ? -16.908 2.606 -1.168 1.00 79.00 93 SER A N 1
ATOM 762 C CA . SER A 1 93 ? -17.653 2.516 0.088 1.00 79.00 93 SER A CA 1
ATOM 763 C C . SER A 1 93 ? -19.144 2.778 -0.149 1.00 79.00 93 SER A C 1
ATOM 765 O O . SER A 1 93 ? -19.552 3.204 -1.230 1.00 79.00 93 SER A O 1
ATOM 767 N N . LYS A 1 94 ? -19.986 2.556 0.869 1.00 73.38 94 LYS A N 1
ATOM 768 C CA . LYS A 1 94 ? -21.440 2.797 0.769 1.00 73.38 94 LYS A CA 1
ATOM 769 C C . LYS A 1 94 ? -21.800 4.264 0.491 1.00 73.38 94 LYS A C 1
ATOM 771 O O . LYS A 1 94 ? -22.915 4.529 0.058 1.00 73.38 94 LYS A O 1
ATOM 776 N N . THR A 1 95 ? -20.892 5.199 0.766 1.00 72.00 95 THR A N 1
ATOM 777 C CA . THR A 1 95 ? -21.120 6.647 0.647 1.00 72.00 95 THR A CA 1
ATOM 778 C C . THR A 1 95 ? -20.458 7.269 -0.586 1.00 72.00 95 THR A C 1
ATOM 780 O O . THR A 1 95 ? -20.653 8.456 -0.836 1.00 72.00 95 THR A O 1
ATOM 783 N N . GLY A 1 96 ? -19.713 6.491 -1.378 1.00 69.31 96 GLY A N 1
ATOM 784 C CA . GLY A 1 96 ? -19.040 6.963 -2.588 1.00 69.31 96 GLY A CA 1
ATOM 785 C C . GLY A 1 96 ? -17.793 6.152 -2.937 1.00 69.31 96 GLY A C 1
ATOM 786 O O . GLY A 1 96 ? -17.334 5.314 -2.152 1.00 69.31 96 GLY A O 1
ATOM 787 N N . ILE A 1 97 ? -17.246 6.422 -4.124 1.00 67.56 97 ILE A N 1
ATOM 788 C CA . ILE A 1 97 ? -15.995 5.831 -4.610 1.00 67.56 97 ILE A CA 1
ATOM 789 C C . ILE A 1 97 ? -14.841 6.766 -4.247 1.00 67.56 97 ILE A C 1
ATOM 791 O O . ILE A 1 97 ? -14.867 7.953 -4.567 1.00 67.56 97 ILE A O 1
ATOM 795 N N . MET A 1 98 ? -13.831 6.221 -3.578 1.00 70.94 98 MET A N 1
ATOM 796 C CA . MET A 1 98 ? -12.545 6.862 -3.350 1.00 70.94 98 MET A CA 1
ATOM 797 C C . MET A 1 98 ? -11.512 6.201 -4.262 1.00 70.94 98 MET A C 1
ATOM 799 O O . MET A 1 98 ? -11.103 5.065 -4.028 1.00 70.94 98 MET A O 1
ATOM 803 N N . SER A 1 99 ? -11.077 6.917 -5.296 1.00 61.69 99 SER A N 1
ATOM 804 C CA . SER A 1 99 ? -10.033 6.441 -6.207 1.00 61.69 99 SER A CA 1
ATOM 805 C C . SER A 1 99 ? -8.673 7.000 -5.783 1.00 61.69 99 SER A C 1
ATOM 807 O O . SER A 1 99 ? -8.497 8.211 -5.620 1.00 61.69 99 SER A O 1
ATOM 809 N N . VAL A 1 100 ? -7.700 6.111 -5.591 1.00 63.06 100 VAL A N 1
ATOM 810 C CA . VAL A 1 100 ? -6.302 6.440 -5.302 1.00 63.06 100 VAL A CA 1
ATOM 811 C C . VAL A 1 100 ? -5.464 5.982 -6.489 1.00 63.06 100 VAL A C 1
ATOM 813 O O . VAL A 1 100 ? -5.276 4.795 -6.736 1.00 63.06 100 VAL A O 1
ATOM 816 N N . HIS A 1 101 ? -4.935 6.937 -7.243 1.00 61.16 101 HIS A N 1
ATOM 817 C CA . HIS A 1 101 ? -4.054 6.628 -8.361 1.00 61.16 101 HIS A CA 1
ATOM 818 C C . HIS A 1 101 ? -2.614 6.863 -7.914 1.00 61.16 101 HIS A C 1
ATOM 820 O O . HIS A 1 101 ? -2.247 7.965 -7.495 1.00 61.16 101 HIS A O 1
ATOM 826 N N . ILE A 1 102 ? -1.793 5.820 -7.987 1.00 62.16 102 ILE A N 1
ATOM 827 C CA . ILE A 1 102 ? -0.368 5.910 -7.685 1.00 62.16 102 ILE A CA 1
ATOM 828 C C . ILE A 1 102 ? 0.353 5.805 -9.018 1.00 62.16 102 ILE A C 1
ATOM 830 O O . ILE A 1 102 ? 0.490 4.737 -9.607 1.00 62.16 102 ILE A O 1
ATOM 834 N N . LEU A 1 103 ? 0.759 6.966 -9.524 1.00 54.41 103 LEU A N 1
ATOM 835 C CA . LEU A 1 103 ? 1.566 7.038 -10.727 1.00 54.41 103 LEU A CA 1
ATOM 836 C C . LEU A 1 103 ? 3.022 7.108 -10.294 1.00 54.41 103 LEU A C 1
ATOM 838 O O . LEU A 1 103 ? 3.438 8.086 -9.669 1.00 54.41 103 LEU A O 1
ATOM 842 N N . ASP A 1 104 ? 3.806 6.106 -10.678 1.00 55.28 104 ASP A N 1
ATOM 843 C CA . ASP A 1 104 ? 5.251 6.268 -10.709 1.00 55.28 104 ASP A CA 1
ATOM 844 C C . ASP A 1 104 ? 5.606 7.230 -11.857 1.00 55.28 104 ASP A C 1
ATOM 846 O O . ASP A 1 104 ? 5.794 6.861 -13.015 1.00 55.28 104 ASP A O 1
ATOM 850 N N . LYS A 1 105 ? 5.551 8.529 -11.554 1.00 45.41 105 LYS A N 1
ATOM 851 C CA . LYS A 1 105 ? 6.200 9.577 -12.338 1.00 45.41 105 LYS A CA 1
ATOM 852 C C . LYS A 1 105 ? 7.268 10.206 -11.461 1.00 45.41 105 LYS A C 1
ATOM 854 O O . LYS A 1 105 ? 7.014 11.209 -10.787 1.00 45.41 105 LYS A O 1
ATOM 859 N N . ILE A 1 106 ? 8.485 9.679 -11.523 1.00 44.69 106 ILE A N 1
ATOM 860 C CA . ILE A 1 106 ? 9.659 10.513 -11.278 1.00 44.69 106 ILE A CA 1
ATOM 861 C C . ILE A 1 106 ? 9.863 11.330 -12.555 1.00 44.69 106 ILE A C 1
ATOM 863 O O . ILE A 1 106 ? 10.403 10.839 -13.545 1.00 44.69 106 ILE A O 1
ATOM 867 N N . ASN A 1 107 ? 9.371 12.574 -12.565 1.00 36.94 107 ASN A N 1
ATOM 868 C CA . ASN A 1 107 ? 9.741 13.521 -13.613 1.00 36.94 107 ASN A CA 1
ATOM 869 C C . ASN A 1 107 ? 11.272 13.616 -13.634 1.00 36.94 107 ASN A C 1
ATOM 871 O O . ASN A 1 107 ? 11.878 14.134 -12.700 1.00 36.94 107 ASN A O 1
ATOM 875 N N . GLY A 1 108 ? 11.876 13.107 -14.705 1.00 39.69 108 GLY A N 1
ATOM 876 C CA . GLY A 1 108 ? 13.217 13.483 -15.111 1.00 39.69 108 GLY A CA 1
ATOM 877 C C . GLY A 1 108 ? 13.178 14.911 -15.637 1.00 39.69 108 GLY A C 1
ATOM 878 O O . GLY A 1 108 ? 12.976 15.113 -16.831 1.00 39.69 108 GLY A O 1
ATOM 879 N N . MET A 1 109 ? 13.296 15.867 -14.716 1.00 33.91 109 MET A N 1
ATOM 880 C CA . MET A 1 109 ? 13.935 17.178 -14.868 1.00 33.91 109 MET A CA 1
ATOM 881 C C . MET A 1 109 ? 14.137 17.794 -13.487 1.00 33.91 109 MET A C 1
ATOM 883 O O . MET A 1 109 ? 13.129 17.937 -12.757 1.00 33.91 109 MET A O 1
#

pLDDT: mean 75.52, std 19.88, range [31.61, 97.31]

Solvent-accessible surface area (backbone atoms only — not comparable to full-atom values): 6584 Å² total; per-residue (Å²): 126,85,40,77,48,77,80,62,89,72,75,72,88,69,53,77,69,62,61,60,74,72,60,52,74,65,56,55,53,49,52,51,54,50,50,64,68,44,40,67,60,57,48,50,56,53,49,52,43,65,74,56,78,62,55,90,90,57,35,53,68,50,34,53,55,52,50,51,54,40,40,76,71,66,28,54,59,43,73,51,63,87,39,88,46,16,35,37,36,34,37,77,55,100,89,48,75,51,66,49,30,41,44,72,65,75,73,90,122

Radius of gyration: 16.1 Å; Cα contacts (8 Å, |Δi|>4): 116; chains: 1; bounding box: 37×32×36 Å

Secondary structure (DSSP, 8-state):
--EE----S------HHHHTTTS-HHHHHHHHHHHHHHHHHHHHHHHHHHHS---TT--HHHHHHHHHHHHHTT-EEETTSSSTT-EEEEEEETTEEEEEEEE------

Sequence (109 aa):
MFRIVHFSDTPKERSKSELRSDMSETDFQLVCSIIDREKEFLNSVSQDIWKNPELAYEEFHAHDVLTDVLSSNGFLVEKHYLLPTAFKAEYSSKTGIMSVHILDKINGM

Organism: NCBI:txid2747483